Protein AF-A0A2V8BID8-F1 (afdb_monomer_lite)

pLDDT: mean 92.07, std 11.04, range [51.69, 98.75]

Radius of gyration: 19.24 Å; chains: 1; bounding box: 49×36×52 Å

Structure (mmCIF, N/CA/C/O backbone):
data_AF-A0A2V8BID8-F1
#
_entry.id   AF-A0A2V8BID8-F1
#
loop_
_atom_site.group_PDB
_atom_site.id
_atom_site.type_symbol
_atom_site.label_atom_id
_atom_site.label_alt_id
_atom_site.label_comp_id
_atom_site.label_asym_id
_atom_site.label_entity_id
_atom_site.label_seq_id
_atom_site.pdbx_PDB_ins_code
_atom_site.Cartn_x
_atom_site.Cartn_y
_atom_site.Cartn_z
_atom_site.occupancy
_atom_site.B_iso_or_equiv
_atom_site.auth_seq_id
_atom_site.auth_comp_id
_atom_site.auth_asym_id
_atom_site.auth_atom_id
_atom_site.pdbx_PDB_model_num
ATOM 1 N N . ASP A 1 1 ? -17.446 3.458 -16.394 1.00 59.31 1 ASP A N 1
ATOM 2 C CA . ASP A 1 1 ? -16.664 2.343 -15.824 1.00 59.31 1 ASP A CA 1
ATOM 3 C C . ASP A 1 1 ? -15.249 2.324 -16.366 1.00 59.31 1 ASP A C 1
ATOM 5 O O . ASP A 1 1 ? -15.054 2.404 -17.575 1.00 59.31 1 ASP A O 1
ATOM 9 N N . GLY A 1 2 ? -14.256 2.304 -15.475 1.00 79.81 2 GLY A N 1
ATOM 10 C CA . GLY A 1 2 ? -12.849 2.192 -15.862 1.00 79.81 2 GLY A CA 1
ATOM 11 C C . GLY A 1 2 ? -12.505 0.745 -16.214 1.00 79.81 2 GLY A C 1
ATOM 12 O O . GLY A 1 2 ? -12.856 -0.168 -15.472 1.00 79.81 2 GLY A O 1
ATOM 13 N N . ARG A 1 3 ? -11.805 0.515 -17.332 1.00 93.31 3 ARG A N 1
ATOM 14 C CA . ARG A 1 3 ? -11.343 -0.825 -17.754 1.00 93.31 3 ARG A CA 1
ATOM 15 C C . ARG A 1 3 ? -10.068 -1.231 -16.997 1.00 93.31 3 ARG A C 1
ATOM 17 O O . ARG A 1 3 ? -9.036 -1.485 -17.611 1.00 93.31 3 ARG A O 1
ATOM 24 N N . PHE A 1 4 ? -10.130 -1.230 -15.664 1.00 95.75 4 PHE A N 1
ATOM 25 C CA . PHE A 1 4 ? -8.957 -1.377 -14.792 1.00 95.75 4 PHE A CA 1
ATOM 26 C C . PHE A 1 4 ? -8.268 -2.736 -14.922 1.00 95.75 4 PHE A C 1
ATOM 28 O O . PHE A 1 4 ? -7.047 -2.772 -15.003 1.00 95.75 4 PHE A O 1
ATOM 35 N N . GLU A 1 5 ? -9.023 -3.828 -15.054 1.00 96.19 5 GLU A N 1
ATOM 36 C CA . GLU A 1 5 ? -8.442 -5.162 -15.277 1.00 96.19 5 GLU A CA 1
ATOM 37 C C . GLU A 1 5 ? -7.637 -5.225 -16.584 1.00 96.19 5 GLU A C 1
ATOM 39 O O . GLU A 1 5 ? -6.503 -5.694 -16.611 1.00 96.19 5 GLU A O 1
ATOM 44 N N . GLN A 1 6 ? -8.179 -4.673 -17.676 1.00 96.88 6 GLN A N 1
ATOM 45 C CA . GLN A 1 6 ? -7.482 -4.635 -18.970 1.00 96.88 6 GLN A CA 1
ATOM 46 C C . GLN A 1 6 ? -6.224 -3.759 -18.909 1.00 96.88 6 GLN A C 1
ATOM 48 O O . GLN A 1 6 ? -5.195 -4.100 -19.496 1.00 96.88 6 GLN A O 1
ATOM 53 N N . ALA A 1 7 ? -6.293 -2.638 -18.186 1.00 97.25 7 ALA A N 1
ATOM 54 C CA . ALA A 1 7 ? -5.136 -1.783 -17.957 1.00 97.25 7 ALA A CA 1
ATOM 55 C C . ALA A 1 7 ? -4.057 -2.511 -17.141 1.00 97.25 7 ALA A C 1
ATOM 57 O O . ALA A 1 7 ? -2.883 -2.436 -17.495 1.00 97.25 7 ALA A O 1
ATOM 58 N N . LEU A 1 8 ? -4.446 -3.262 -16.106 1.00 97.62 8 LEU A N 1
ATOM 59 C CA . LEU A 1 8 ? -3.515 -4.011 -15.263 1.00 97.62 8 LEU A CA 1
ATOM 60 C C . LEU A 1 8 ? -2.785 -5.087 -16.073 1.00 97.62 8 LEU A C 1
ATOM 62 O O . LEU A 1 8 ? -1.562 -5.168 -16.001 1.00 97.62 8 LEU A O 1
ATOM 66 N N . VAL A 1 9 ? -3.509 -5.831 -16.916 1.00 97.62 9 VAL A N 1
ATOM 67 C CA . VAL A 1 9 ? -2.909 -6.789 -17.862 1.00 97.62 9 VAL A CA 1
ATOM 68 C C . VAL A 1 9 ? -1.914 -6.089 -18.793 1.00 97.62 9 VAL A C 1
ATOM 70 O O . VAL A 1 9 ? -0.786 -6.550 -18.949 1.00 97.62 9 VAL A O 1
ATOM 73 N N . SER A 1 10 ? -2.289 -4.937 -19.354 1.00 97.50 10 SER A N 1
ATOM 74 C CA . SER A 1 10 ? -1.425 -4.184 -20.276 1.00 97.50 10 SER A CA 1
ATOM 75 C C . SER A 1 10 ? -0.124 -3.714 -19.609 1.00 97.50 10 SER A C 1
ATOM 77 O O . SER A 1 10 ? 0.950 -3.793 -20.209 1.00 97.50 10 SER A O 1
ATOM 79 N N . TYR A 1 11 ? -0.188 -3.248 -18.358 1.00 97.56 11 TYR A N 1
ATOM 80 C CA . TYR A 1 11 ? 1.007 -2.848 -17.614 1.00 97.56 11 TYR A CA 1
ATOM 81 C C . TYR A 1 11 ? 1.853 -4.042 -17.157 1.00 97.56 11 TYR A C 1
ATOM 83 O O . TYR A 1 11 ? 3.079 -3.946 -17.191 1.00 97.56 11 TYR A O 1
ATOM 91 N N . ALA A 1 12 ? 1.241 -5.177 -16.811 1.00 96.75 12 ALA A N 1
ATOM 92 C CA . ALA A 1 12 ? 1.972 -6.408 -16.508 1.00 96.75 12 ALA A CA 1
ATOM 93 C C . ALA A 1 12 ? 2.748 -6.926 -17.736 1.00 96.75 12 ALA A C 1
ATOM 95 O O . ALA A 1 12 ? 3.902 -7.345 -17.627 1.00 96.75 12 ALA A O 1
ATOM 96 N N . GLU A 1 13 ? 2.167 -6.830 -18.936 1.00 96.94 13 GLU A N 1
ATOM 97 C CA . GLU A 1 13 ? 2.882 -7.131 -20.181 1.00 96.94 13 GLU A CA 1
ATOM 98 C C . GLU A 1 13 ? 4.056 -6.175 -20.430 1.00 96.94 13 GLU A C 1
ATOM 100 O O . GLU A 1 13 ? 5.102 -6.599 -20.932 1.00 96.94 13 GLU A O 1
ATOM 105 N N . ALA A 1 14 ? 3.906 -4.890 -20.098 1.00 95.44 14 ALA A N 1
ATOM 106 C CA . ALA A 1 14 ? 4.985 -3.913 -20.208 1.00 95.44 14 ALA A CA 1
ATOM 107 C C . ALA A 1 14 ? 6.125 -4.218 -19.221 1.00 95.44 14 ALA A C 1
ATOM 109 O O . ALA A 1 14 ? 7.288 -4.256 -19.626 1.00 95.44 14 ALA A O 1
ATOM 110 N N . GLU A 1 15 ? 5.805 -4.524 -17.960 1.00 95.69 15 GLU A N 1
ATOM 111 C CA . GLU A 1 15 ? 6.769 -4.985 -16.951 1.00 95.69 15 GLU A CA 1
ATOM 112 C C . GLU A 1 15 ? 7.541 -6.217 -17.445 1.00 95.69 15 GLU A C 1
ATOM 114 O O . GLU A 1 15 ? 8.772 -6.248 -17.392 1.00 95.69 15 GLU A O 1
ATOM 119 N N . ALA A 1 16 ? 6.843 -7.203 -18.018 1.00 94.62 16 ALA A N 1
ATOM 120 C CA . ALA A 1 16 ? 7.476 -8.398 -18.566 1.00 94.62 16 ALA A CA 1
ATOM 121 C C . ALA A 1 16 ? 8.491 -8.074 -19.679 1.00 94.62 16 ALA A C 1
ATOM 123 O O . ALA A 1 16 ? 9.513 -8.750 -19.785 1.00 94.62 16 ALA A O 1
ATOM 124 N N . ARG A 1 17 ? 8.260 -7.036 -20.497 1.00 93.44 17 ARG A N 1
ATOM 125 C CA . ARG A 1 17 ? 9.226 -6.597 -21.525 1.00 93.44 17 ARG A CA 1
ATOM 126 C C . ARG A 1 17 ? 10.484 -5.998 -20.902 1.00 93.44 17 ARG A C 1
ATOM 128 O O . ARG A 1 17 ? 11.575 -6.328 -21.362 1.00 93.44 17 ARG A O 1
ATOM 135 N N . PHE A 1 18 ? 10.347 -5.187 -19.852 1.00 92.81 18 PHE A N 1
ATOM 136 C CA . PHE A 1 18 ? 11.497 -4.667 -19.102 1.00 92.81 18 PHE A CA 1
ATOM 137 C C . PHE A 1 18 ? 12.299 -5.792 -18.435 1.00 92.81 18 PHE A C 1
ATOM 139 O O . PHE A 1 18 ? 13.528 -5.778 -18.472 1.00 92.81 18 PHE A O 1
ATOM 146 N N . ASN A 1 19 ? 11.619 -6.807 -17.894 1.00 89.50 19 ASN A N 1
ATOM 147 C CA . ASN A 1 19 ? 12.257 -7.922 -17.188 1.00 89.50 19 ASN A CA 1
ATOM 148 C C . ASN A 1 19 ? 12.955 -8.940 -18.108 1.00 89.50 19 ASN A C 1
ATOM 150 O O . ASN A 1 19 ? 13.791 -9.706 -17.634 1.00 89.50 19 ASN A O 1
ATOM 154 N N . ARG A 1 20 ? 12.677 -8.944 -19.422 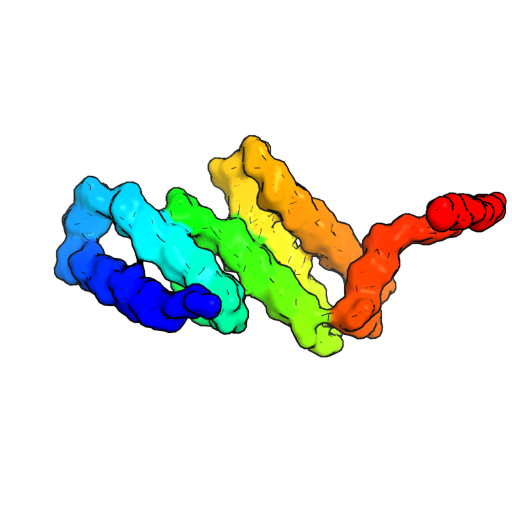1.00 90.31 20 ARG A N 1
ATOM 155 C CA . ARG A 1 20 ? 13.383 -9.817 -20.385 1.00 90.31 20 ARG A CA 1
ATOM 156 C C . ARG A 1 20 ? 14.868 -9.482 -20.522 1.00 90.31 20 ARG A C 1
ATOM 158 O O . ARG A 1 20 ? 15.654 -10.370 -20.836 1.00 90.31 20 ARG A O 1
ATOM 165 N N . TYR A 1 21 ? 15.250 -8.225 -20.300 1.00 85.06 21 TYR A N 1
ATOM 166 C CA . TYR A 1 21 ? 16.623 -7.760 -20.473 1.00 85.06 21 TYR A CA 1
ATOM 167 C C . TYR A 1 21 ? 16.994 -6.781 -19.358 1.00 85.06 21 TYR A C 1
ATOM 169 O O . TYR A 1 21 ? 16.633 -5.608 -19.408 1.00 85.06 21 TYR A O 1
ATOM 177 N N . ALA A 1 22 ? 17.769 -7.244 -18.373 1.00 77.75 22 ALA A N 1
ATOM 178 C CA . ALA A 1 22 ? 18.155 -6.444 -17.204 1.00 77.75 22 ALA A CA 1
ATOM 179 C C . ALA A 1 22 ? 18.736 -5.044 -17.531 1.00 77.75 22 ALA A C 1
ATOM 181 O O . ALA A 1 22 ? 18.366 -4.091 -16.842 1.00 77.75 22 ALA A O 1
ATOM 182 N N . PRO A 1 23 ? 19.555 -4.854 -18.591 1.00 88.44 23 PRO A N 1
ATOM 183 C CA . PRO A 1 23 ? 20.037 -3.520 -18.958 1.00 88.44 23 PRO A CA 1
ATOM 184 C C . PRO A 1 23 ? 18.922 -2.551 -19.381 1.00 88.44 23 PRO A C 1
ATOM 186 O O . PRO A 1 23 ? 19.023 -1.354 -19.131 1.00 88.44 23 PRO A O 1
ATOM 189 N N . VAL A 1 24 ? 17.833 -3.046 -19.981 1.00 86.88 24 VAL A N 1
ATOM 190 C CA . VAL A 1 24 ? 16.709 -2.210 -20.442 1.00 86.88 24 VAL A CA 1
ATOM 191 C C . VAL A 1 24 ? 16.010 -1.555 -19.254 1.00 86.88 24 VAL A C 1
ATOM 193 O O . VAL A 1 24 ? 15.713 -0.365 -19.305 1.00 86.88 24 VAL A O 1
ATOM 196 N N . ARG A 1 25 ? 15.819 -2.289 -18.150 1.00 87.00 25 ARG A N 1
ATOM 197 C CA . ARG A 1 25 ? 15.242 -1.738 -16.914 1.00 87.00 25 ARG A CA 1
ATOM 198 C C . ARG A 1 25 ? 16.072 -0.579 -16.349 1.00 87.00 25 ARG A C 1
ATOM 200 O O . ARG A 1 25 ? 15.499 0.354 -15.802 1.00 87.00 25 ARG A O 1
ATOM 207 N N . GLN A 1 26 ? 17.398 -0.626 -16.481 1.00 87.50 26 GLN A N 1
ATOM 208 C CA . GLN A 1 26 ? 18.284 0.441 -16.003 1.00 87.50 26 GLN A CA 1
ATOM 209 C C . GLN A 1 26 ? 18.285 1.653 -16.942 1.00 87.50 26 GLN A C 1
ATOM 211 O O . GLN A 1 26 ? 18.188 2.783 -16.473 1.00 87.50 26 GLN A O 1
ATOM 216 N N . ILE A 1 27 ? 18.347 1.424 -18.259 1.00 92.75 27 ILE A N 1
ATOM 217 C CA . ILE A 1 27 ? 18.333 2.496 -19.270 1.00 92.75 27 ILE A CA 1
ATOM 218 C C . ILE A 1 27 ? 17.008 3.272 -19.226 1.00 92.75 27 ILE A C 1
ATOM 220 O O . ILE A 1 27 ? 17.004 4.495 -19.326 1.00 92.75 27 ILE A O 1
ATOM 224 N N . PHE A 1 28 ? 15.892 2.568 -19.025 1.00 94.06 28 PHE A N 1
ATOM 225 C CA . PHE A 1 28 ? 14.539 3.129 -19.000 1.00 94.06 28 PHE A CA 1
ATOM 226 C C . PHE A 1 28 ? 13.928 3.089 -17.591 1.00 94.06 28 PHE A C 1
ATOM 228 O O . PHE A 1 28 ? 12.756 2.756 -17.408 1.00 94.06 28 PHE A O 1
ATOM 235 N N . ALA A 1 29 ? 14.724 3.416 -16.569 1.00 93.19 29 ALA A N 1
ATOM 236 C CA . ALA A 1 29 ? 14.305 3.315 -15.169 1.00 93.19 29 ALA A CA 1
ATOM 237 C C . ALA A 1 29 ? 13.067 4.169 -14.832 1.00 93.19 29 ALA A C 1
ATOM 239 O O . ALA A 1 29 ? 12.236 3.750 -14.024 1.00 93.19 29 ALA A O 1
ATOM 240 N N . SER A 1 30 ? 12.912 5.341 -15.462 1.00 95.38 30 SER A N 1
ATOM 241 C CA . SER A 1 30 ? 11.735 6.202 -15.272 1.00 95.38 30 SER A CA 1
ATOM 242 C C . SER A 1 30 ? 10.465 5.563 -15.842 1.00 95.38 30 SER A C 1
ATOM 244 O O . SER A 1 30 ? 9.471 5.464 -15.126 1.00 95.38 30 SER A O 1
ATOM 246 N N . ASP A 1 31 ? 10.513 5.040 -17.071 1.00 96.50 31 ASP A N 1
ATOM 247 C CA . ASP A 1 31 ? 9.367 4.363 -17.694 1.00 96.50 31 ASP A CA 1
ATOM 248 C C . ASP A 1 31 ? 8.982 3.095 -16.934 1.00 96.50 31 ASP A C 1
ATOM 250 O O . ASP A 1 31 ? 7.803 2.841 -16.685 1.00 96.50 31 ASP A O 1
ATOM 254 N N . TYR A 1 32 ? 9.981 2.323 -16.499 1.00 96.06 32 TYR A N 1
ATOM 255 C CA . TYR A 1 32 ? 9.754 1.165 -15.644 1.00 96.06 32 TYR A CA 1
ATOM 256 C C . TYR A 1 32 ? 9.066 1.567 -14.331 1.00 96.06 32 TYR A C 1
ATOM 258 O O . TYR A 1 32 ? 8.090 0.936 -13.926 1.00 96.06 32 TYR A O 1
ATOM 266 N N . SER A 1 33 ? 9.517 2.652 -13.694 1.00 96.44 33 SER A N 1
ATOM 267 C CA . SER A 1 33 ? 8.896 3.157 -12.465 1.00 96.44 33 SER A CA 1
ATOM 268 C C . SER A 1 33 ? 7.452 3.606 -12.696 1.00 96.44 33 SER A C 1
ATOM 270 O O . SER A 1 33 ? 6.589 3.279 -11.888 1.00 96.44 33 SER A O 1
ATOM 272 N N . HIS A 1 34 ? 7.147 4.259 -13.823 1.00 97.31 34 HIS A N 1
ATOM 273 C CA . HIS A 1 34 ? 5.771 4.613 -14.185 1.00 97.31 34 HIS A CA 1
ATOM 274 C C . HIS A 1 34 ? 4.884 3.383 -14.413 1.00 97.31 34 HIS A C 1
ATOM 276 O O . HIS A 1 34 ? 3.730 3.371 -13.986 1.00 97.31 34 HIS A O 1
ATOM 282 N N . VAL A 1 35 ? 5.396 2.332 -15.061 1.00 97.50 35 VAL A N 1
ATOM 283 C CA . VAL A 1 35 ? 4.655 1.069 -15.219 1.00 97.50 35 VAL A CA 1
ATOM 284 C C . VAL A 1 35 ? 4.339 0.458 -13.856 1.00 97.50 35 VAL A C 1
ATOM 286 O O . VAL A 1 35 ? 3.194 0.080 -13.612 1.00 97.50 35 VAL A O 1
ATOM 289 N N . MET A 1 36 ? 5.318 0.403 -12.950 1.00 98.12 36 MET A N 1
ATOM 290 C CA . MET A 1 36 ? 5.116 -0.133 -11.601 1.00 98.12 36 MET A CA 1
ATOM 291 C C . MET A 1 36 ? 4.125 0.711 -10.791 1.00 98.12 36 MET A C 1
ATOM 293 O O . MET A 1 36 ? 3.202 0.152 -10.204 1.00 98.12 36 MET A O 1
ATOM 297 N N . ALA A 1 37 ? 4.247 2.042 -10.828 1.00 98.12 37 ALA A N 1
ATOM 298 C CA . ALA A 1 37 ? 3.337 2.959 -10.140 1.00 98.12 37 ALA A CA 1
ATOM 299 C C . ALA A 1 37 ? 1.880 2.747 -10.579 1.00 98.12 37 ALA A C 1
ATOM 301 O O . ALA A 1 37 ? 0.974 2.653 -9.751 1.00 98.12 37 ALA A O 1
ATOM 302 N N . ASN A 1 38 ? 1.656 2.602 -11.889 1.00 98.31 38 ASN A N 1
ATOM 303 C CA . ASN A 1 38 ? 0.326 2.350 -12.434 1.00 98.31 38 ASN A CA 1
ATOM 304 C C . ASN A 1 38 ? -0.232 0.988 -12.009 1.00 98.31 38 ASN A C 1
ATOM 306 O O . ASN A 1 38 ? -1.426 0.891 -11.731 1.00 98.31 38 ASN A O 1
ATOM 310 N N . GLN A 1 39 ? 0.596 -0.058 -11.929 1.00 98.56 39 GLN A N 1
ATOM 311 C CA . GLN A 1 39 ? 0.140 -1.356 -11.425 1.00 98.56 39 GLN A CA 1
ATOM 312 C C . GLN A 1 39 ? -0.275 -1.282 -9.953 1.00 98.56 39 GLN A C 1
ATOM 314 O O . GLN A 1 39 ? -1.344 -1.784 -9.619 1.00 98.56 39 GLN A O 1
ATOM 319 N N . LEU A 1 40 ? 0.513 -0.629 -9.091 1.00 98.62 40 LEU A N 1
ATOM 320 C CA . LEU A 1 40 ? 0.169 -0.457 -7.673 1.00 98.62 40 LEU A CA 1
ATOM 321 C C . LEU A 1 40 ? -1.143 0.323 -7.508 1.00 98.62 40 LEU A C 1
ATOM 323 O O . LEU A 1 40 ? -2.048 -0.130 -6.807 1.00 98.62 40 LEU A O 1
ATOM 327 N N . TRP A 1 41 ? -1.296 1.430 -8.240 1.00 98.06 41 TRP A N 1
ATOM 328 C CA . TRP A 1 41 ? -2.539 2.203 -8.259 1.00 98.06 41 TRP A CA 1
ATOM 329 C C . TRP A 1 41 ? -3.738 1.360 -8.722 1.00 98.06 41 TRP A C 1
ATOM 331 O O . TRP A 1 41 ? -4.787 1.362 -8.079 1.00 98.06 41 TRP A O 1
ATOM 341 N N . LEU A 1 42 ? -3.603 0.601 -9.815 1.00 98.31 42 LEU A N 1
ATOM 342 C CA . LEU A 1 42 ? -4.680 -0.246 -10.341 1.00 98.31 42 LEU A CA 1
ATOM 343 C C . LEU A 1 42 ? -5.072 -1.359 -9.368 1.00 98.31 42 LEU A C 1
ATOM 345 O O . LEU A 1 42 ? -6.264 -1.581 -9.155 1.00 98.31 42 LEU A O 1
ATOM 349 N N . LEU A 1 43 ? -4.093 -2.031 -8.760 1.00 98.56 43 LEU A N 1
ATOM 350 C CA . LEU A 1 43 ? -4.338 -3.066 -7.755 1.00 98.56 43 LEU A CA 1
ATOM 351 C C . LEU A 1 43 ? -5.089 -2.492 -6.550 1.00 98.56 43 LEU A C 1
ATOM 353 O O . LEU A 1 43 ? -6.051 -3.105 -6.085 1.00 98.56 43 LEU A O 1
ATOM 357 N N . TYR A 1 44 ? -4.734 -1.279 -6.114 1.00 98.12 44 TYR A N 1
ATOM 358 C CA . TYR A 1 44 ? -5.456 -0.577 -5.055 1.00 98.12 44 TYR A CA 1
ATOM 359 C C . TYR A 1 44 ? -6.910 -0.295 -5.457 1.00 98.12 44 TYR A C 1
ATOM 361 O O . TYR A 1 44 ? -7.841 -0.602 -4.714 1.00 98.12 44 TYR A O 1
ATOM 369 N N . ARG A 1 45 ? -7.136 0.231 -6.670 1.00 97.31 45 ARG A N 1
ATOM 370 C CA . ARG A 1 45 ? -8.485 0.519 -7.198 1.00 97.31 45 ARG A CA 1
ATOM 371 C C . ARG A 1 45 ? -9.358 -0.726 -7.352 1.00 97.31 45 ARG A C 1
ATOM 373 O O . ARG A 1 45 ? -10.579 -0.605 -7.274 1.00 97.31 45 ARG A O 1
ATOM 380 N N . LEU A 1 46 ? -8.749 -1.886 -7.578 1.00 97.44 46 LEU A N 1
ATOM 381 C CA . LEU A 1 46 ? -9.417 -3.186 -7.669 1.00 97.44 46 LEU A CA 1
ATOM 382 C C . LEU A 1 46 ? -9.576 -3.878 -6.304 1.00 97.44 46 LEU A C 1
ATOM 384 O O . LEU A 1 46 ? -10.091 -4.990 -6.256 1.00 97.44 46 LEU A O 1
ATOM 388 N N . ALA A 1 47 ? -9.138 -3.246 -5.208 1.00 97.75 47 ALA A N 1
ATOM 389 C CA . ALA A 1 47 ? -9.093 -3.829 -3.866 1.00 97.75 47 ALA A CA 1
ATOM 390 C C . ALA A 1 47 ? -8.293 -5.149 -3.779 1.00 97.75 47 ALA A C 1
ATOM 392 O O . ALA A 1 47 ? -8.526 -5.978 -2.899 1.00 97.75 47 ALA A O 1
ATOM 393 N N . ARG A 1 48 ? -7.316 -5.346 -4.676 1.00 98.44 48 ARG A N 1
ATOM 394 C CA . ARG A 1 48 ? -6.412 -6.510 -4.710 1.00 98.44 48 ARG A CA 1
ATOM 395 C C . ARG A 1 48 ? -5.189 -6.239 -3.833 1.00 98.44 48 ARG A C 1
ATOM 397 O O . ARG A 1 48 ? -4.059 -6.177 -4.309 1.00 98.44 48 ARG A O 1
ATOM 404 N N . TYR A 1 49 ? -5.441 -6.006 -2.546 1.00 98.62 49 TYR A N 1
ATOM 405 C CA . TYR A 1 49 ? -4.440 -5.487 -1.610 1.00 98.62 49 TYR A CA 1
ATOM 406 C C . TYR A 1 49 ? -3.272 -6.444 -1.364 1.00 98.62 49 TYR A C 1
ATOM 408 O O . TYR A 1 49 ? -2.142 -5.981 -1.260 1.00 98.62 49 TYR A O 1
ATOM 416 N N . ASP A 1 50 ? -3.515 -7.755 -1.318 1.00 98.50 50 ASP A N 1
ATOM 417 C CA . ASP A 1 50 ? -2.439 -8.742 -1.141 1.00 98.50 50 ASP A CA 1
ATOM 418 C C . ASP A 1 50 ? -1.451 -8.711 -2.312 1.00 98.50 50 ASP A C 1
ATOM 420 O O . ASP A 1 50 ? -0.247 -8.586 -2.113 1.00 98.50 50 ASP A O 1
ATOM 424 N N . GLU A 1 51 ? -1.965 -8.696 -3.542 1.00 98.44 51 GLU A N 1
ATOM 425 C CA . GLU A 1 51 ? -1.130 -8.593 -4.741 1.00 98.44 51 GLU A CA 1
ATOM 426 C C . GLU A 1 51 ? -0.400 -7.253 -4.846 1.00 98.44 51 GLU A C 1
ATOM 428 O O . GLU A 1 51 ? 0.721 -7.198 -5.353 1.00 98.44 51 GLU A O 1
ATOM 433 N N . LEU A 1 52 ? -1.023 -6.167 -4.377 1.00 98.75 52 LEU A N 1
ATOM 434 C CA . LEU A 1 52 ? -0.367 -4.867 -4.278 1.00 98.75 52 LEU A CA 1
ATOM 435 C C . LEU A 1 52 ? 0.841 -4.950 -3.348 1.00 98.75 52 LEU A C 1
ATOM 437 O O . LEU A 1 52 ? 1.928 -4.546 -3.754 1.00 98.75 52 LEU A O 1
ATOM 441 N N . ILE A 1 53 ? 0.654 -5.480 -2.136 1.00 98.56 53 ILE A N 1
ATOM 442 C CA . ILE A 1 53 ? 1.707 -5.593 -1.121 1.00 98.56 53 ILE A CA 1
ATOM 443 C C . ILE A 1 53 ? 2.864 -6.445 -1.653 1.00 98.56 53 ILE A C 1
ATOM 445 O O . ILE A 1 53 ? 4.019 -6.034 -1.553 1.00 98.56 53 ILE A O 1
ATOM 449 N N . ASP A 1 54 ? 2.569 -7.584 -2.281 1.00 98.31 54 ASP A N 1
ATOM 450 C CA . ASP A 1 54 ? 3.595 -8.442 -2.882 1.00 98.31 54 ASP A CA 1
ATOM 451 C C . ASP A 1 54 ? 4.345 -7.722 -4.013 1.00 98.31 54 ASP A C 1
ATOM 453 O O . ASP A 1 54 ? 5.575 -7.760 -4.084 1.00 98.31 54 ASP A O 1
ATOM 457 N N . LYS A 1 55 ? 3.627 -7.008 -4.889 1.00 98.00 55 LYS A N 1
ATOM 458 C CA . LYS A 1 55 ? 4.244 -6.265 -5.997 1.00 98.00 55 LYS A CA 1
ATOM 459 C C . LYS A 1 55 ? 5.079 -5.077 -5.511 1.00 98.00 55 LYS A C 1
ATOM 461 O O . LYS A 1 55 ? 6.114 -4.781 -6.114 1.00 98.00 55 LYS A O 1
ATOM 466 N N . ALA A 1 56 ? 4.667 -4.412 -4.435 1.00 98.31 56 ALA A N 1
ATOM 467 C CA . ALA A 1 56 ? 5.372 -3.269 -3.867 1.00 98.31 56 ALA A CA 1
ATOM 468 C C . ALA A 1 56 ? 6.777 -3.640 -3.363 1.00 98.31 56 ALA A C 1
ATOM 470 O O . ALA A 1 56 ? 7.693 -2.837 -3.516 1.00 98.31 56 ALA A O 1
ATOM 471 N N . GLN A 1 57 ? 6.989 -4.872 -2.881 1.00 97.19 57 GLN A N 1
ATOM 472 C CA . GLN A 1 57 ? 8.305 -5.349 -2.416 1.00 97.19 57 GLN A CA 1
ATOM 473 C C . GLN A 1 57 ? 9.396 -5.305 -3.500 1.00 97.19 57 GLN A C 1
ATOM 475 O O . GLN A 1 57 ? 10.579 -5.192 -3.187 1.00 97.19 57 GLN A O 1
ATOM 480 N N . ALA A 1 58 ? 9.017 -5.410 -4.779 1.00 92.88 58 ALA A N 1
ATOM 481 C CA . ALA A 1 58 ? 9.943 -5.405 -5.915 1.00 92.88 58 ALA A CA 1
ATOM 482 C C . ALA A 1 58 ? 9.941 -4.083 -6.708 1.00 92.88 58 ALA A C 1
ATOM 484 O O . ALA A 1 58 ? 10.705 -3.928 -7.677 1.00 92.88 58 ALA A O 1
ATOM 485 N N . ALA A 1 59 ? 9.062 -3.147 -6.343 1.00 96.25 59 ALA A N 1
ATOM 486 C CA . ALA A 1 59 ? 8.889 -1.890 -7.049 1.00 96.25 59 ALA A CA 1
ATOM 487 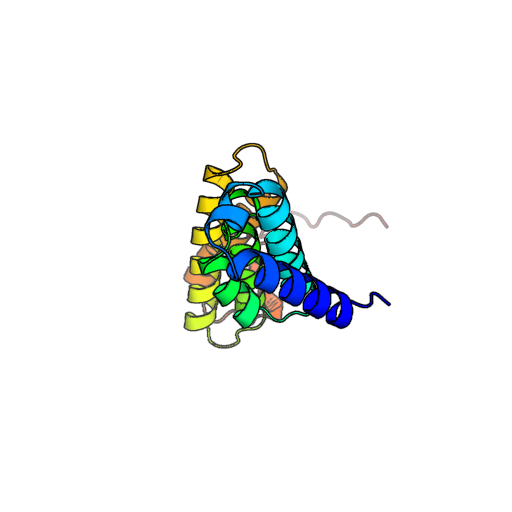C C . ALA A 1 59 ? 9.997 -0.885 -6.675 1.00 96.25 59 ALA A C 1
ATOM 489 O O . ALA A 1 59 ? 10.472 -0.863 -5.543 1.00 96.25 59 ALA A O 1
ATOM 490 N N . PRO A 1 60 ? 10.458 -0.068 -7.636 1.00 95.75 60 PRO A N 1
ATOM 491 C CA . PRO A 1 60 ? 11.476 0.942 -7.377 1.00 95.75 60 PRO A CA 1
ATOM 492 C C . PRO A 1 60 ? 10.872 2.130 -6.616 1.00 95.75 60 PRO A C 1
ATOM 494 O O . PRO A 1 60 ? 9.693 2.431 -6.787 1.00 95.75 60 PRO A O 1
ATOM 497 N N . GLU A 1 61 ? 11.693 2.859 -5.857 1.00 95.69 61 GLU A N 1
ATOM 498 C CA . GLU A 1 61 ? 11.233 3.978 -5.016 1.00 95.69 61 GLU A CA 1
ATOM 499 C C . GLU A 1 61 ? 10.372 5.027 -5.747 1.00 95.69 61 GLU A C 1
ATOM 501 O O . GLU A 1 61 ? 9.329 5.407 -5.217 1.00 95.69 61 GLU A O 1
ATOM 506 N N . PRO A 1 62 ? 10.680 5.442 -6.998 1.00 95.94 62 PRO A N 1
ATOM 507 C CA . PRO A 1 62 ? 9.836 6.403 -7.714 1.00 95.94 62 PRO A CA 1
ATOM 508 C C . PRO A 1 62 ? 8.421 5.895 -8.042 1.00 95.94 62 PRO A C 1
ATOM 510 O O . PRO A 1 62 ? 7.583 6.682 -8.474 1.00 95.94 62 PRO A O 1
ATOM 513 N N . ALA A 1 63 ? 8.137 4.600 -7.862 1.00 97.38 63 ALA A N 1
ATOM 514 C CA . ALA A 1 63 ? 6.787 4.046 -7.959 1.00 97.38 63 ALA A CA 1
ATOM 515 C C . ALA A 1 63 ? 5.955 4.221 -6.672 1.00 97.38 63 ALA A C 1
ATOM 517 O O . ALA A 1 63 ? 4.796 3.803 -6.645 1.00 97.38 63 ALA A O 1
ATOM 518 N N . ALA A 1 64 ? 6.536 4.824 -5.629 1.00 97.44 64 ALA A N 1
ATOM 519 C CA . ALA A 1 64 ? 5.954 5.023 -4.304 1.00 97.44 64 ALA A CA 1
ATOM 520 C C . ALA A 1 64 ? 5.438 3.722 -3.642 1.00 97.44 64 ALA A C 1
ATOM 522 O O . ALA A 1 64 ? 4.289 3.675 -3.191 1.00 97.44 64 ALA A O 1
ATOM 523 N N . PRO A 1 65 ? 6.251 2.647 -3.578 1.00 98.19 65 PRO A N 1
ATOM 524 C CA . PRO A 1 65 ? 5.817 1.357 -3.037 1.00 98.19 65 PRO A CA 1
ATOM 525 C C . PRO A 1 65 ? 5.342 1.451 -1.587 1.00 98.19 65 PRO A C 1
ATOM 527 O O . PRO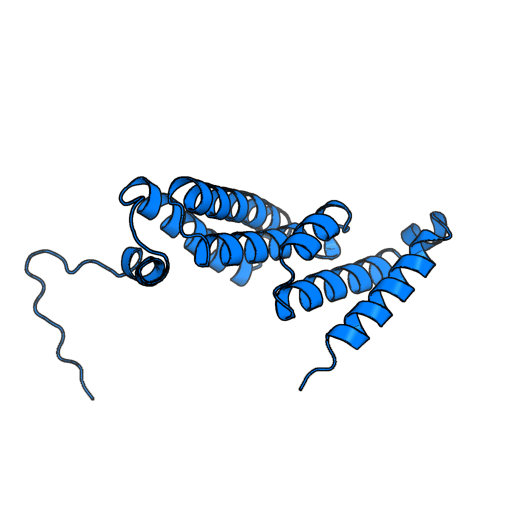 A 1 65 ? 4.303 0.891 -1.248 1.00 98.19 65 PRO A O 1
ATOM 530 N N . HIS A 1 66 ? 6.066 2.206 -0.762 1.00 98.44 66 HIS A N 1
ATOM 531 C CA . HIS A 1 66 ? 5.754 2.406 0.648 1.00 98.44 66 HIS A CA 1
ATOM 532 C C . HIS A 1 66 ? 4.397 3.094 0.851 1.00 98.44 66 HIS A C 1
ATOM 534 O O . HIS A 1 66 ? 3.577 2.640 1.645 1.00 98.44 66 HIS A O 1
ATOM 540 N N . PHE A 1 67 ? 4.096 4.128 0.060 1.00 98.44 67 PHE A N 1
ATOM 541 C CA . PHE A 1 67 ? 2.790 4.788 0.110 1.00 98.44 67 PHE A CA 1
ATOM 542 C C . PHE A 1 67 ? 1.658 3.800 -0.202 1.00 98.44 67 PHE A C 1
ATOM 544 O O . PHE A 1 67 ? 0.733 3.630 0.594 1.00 98.44 67 PHE A O 1
ATOM 551 N N . TRP A 1 68 ? 1.763 3.084 -1.325 1.00 98.50 68 TRP A N 1
ATOM 552 C CA . TRP A 1 68 ? 0.722 2.148 -1.749 1.00 98.50 68 TRP A CA 1
ATOM 553 C C . TRP A 1 68 ? 0.541 0.980 -0.771 1.00 98.50 68 TRP A C 1
ATOM 555 O O . TRP A 1 68 ? -0.601 0.617 -0.473 1.00 98.50 68 TRP A O 1
ATOM 565 N N . SER A 1 69 ? 1.630 0.415 -0.240 1.00 98.69 69 SER A N 1
ATOM 566 C CA . SER A 1 69 ? 1.577 -0.618 0.805 1.00 98.69 69 SER A CA 1
ATOM 567 C C . SER A 1 69 ? 0.902 -0.102 2.072 1.00 98.69 69 SER A C 1
ATOM 569 O O . SER A 1 69 ? 0.044 -0.788 2.629 1.00 98.69 69 SER A O 1
ATOM 571 N N . GLY A 1 70 ? 1.220 1.125 2.493 1.00 98.56 70 GLY A N 1
ATOM 572 C CA . GLY A 1 70 ? 0.575 1.798 3.617 1.00 98.56 70 GLY A CA 1
ATOM 573 C C . GLY A 1 70 ? -0.943 1.889 3.453 1.00 98.56 70 GLY A C 1
ATOM 574 O O . GLY A 1 70 ? -1.693 1.449 4.332 1.00 98.56 70 GLY A O 1
ATOM 575 N N . CYS A 1 71 ? -1.410 2.364 2.294 1.00 98.56 71 CYS A N 1
ATOM 576 C CA . CYS A 1 71 ? -2.839 2.413 1.973 1.00 98.56 71 CYS A CA 1
ATOM 577 C C . CYS A 1 71 ? -3.481 1.013 1.962 1.00 98.56 71 CYS A C 1
ATOM 579 O O . CYS A 1 71 ? -4.577 0.823 2.490 1.00 98.56 71 CYS A O 1
ATOM 581 N N . ALA A 1 72 ? -2.808 0.011 1.390 1.00 98.75 72 ALA A N 1
ATOM 582 C CA . ALA A 1 72 ? -3.313 -1.360 1.339 1.00 98.75 72 ALA A CA 1
ATOM 583 C C . ALA A 1 72 ? -3.446 -1.981 2.740 1.00 98.75 72 ALA A C 1
ATOM 585 O O . ALA A 1 72 ? -4.485 -2.557 3.071 1.00 98.75 72 ALA A O 1
ATOM 586 N N . PHE A 1 73 ? -2.434 -1.824 3.598 1.00 98.75 73 PHE A N 1
ATOM 587 C CA . PHE A 1 73 ? -2.489 -2.286 4.985 1.00 98.75 73 PHE A CA 1
ATOM 588 C C . PHE A 1 73 ? -3.584 -1.579 5.785 1.00 98.75 73 PHE A C 1
ATOM 590 O O . PHE A 1 73 ? -4.280 -2.231 6.567 1.00 98.75 73 PHE A O 1
ATOM 597 N N . PHE A 1 74 ? -3.795 -0.280 5.559 1.00 98.31 74 PHE A N 1
ATOM 598 C CA . PHE A 1 74 ? -4.900 0.458 6.166 1.00 98.31 74 PHE A CA 1
ATOM 599 C C . PHE A 1 74 ? -6.263 -0.139 5.792 1.00 98.31 74 PHE A C 1
ATOM 601 O O . PHE A 1 74 ? -7.082 -0.398 6.678 1.00 98.31 74 PHE A O 1
ATOM 608 N N . GLU A 1 75 ? -6.503 -0.421 4.510 1.00 98.06 75 GLU A N 1
ATOM 609 C CA . GLU A 1 75 ? -7.760 -1.026 4.056 1.00 98.06 75 GLU A CA 1
ATOM 610 C C . GLU A 1 75 ? -7.960 -2.443 4.617 1.00 98.06 75 GLU A C 1
ATOM 612 O O . GLU A 1 75 ? -9.061 -2.778 5.063 1.00 98.06 75 GLU A O 1
ATOM 617 N N . LYS A 1 76 ? -6.893 -3.250 4.715 1.00 98.12 76 LYS A N 1
ATOM 618 C CA . LYS A 1 76 ? -6.953 -4.553 5.403 1.00 98.12 76 LYS A CA 1
ATOM 619 C C . LYS A 1 76 ? -7.316 -4.399 6.882 1.00 98.12 76 LYS A C 1
ATOM 621 O O . LYS A 1 76 ? -8.210 -5.091 7.365 1.00 98.12 76 LYS A O 1
ATOM 626 N N . GLY A 1 77 ? -6.703 -3.451 7.592 1.00 96.81 77 GLY A N 1
ATOM 627 C CA . GLY A 1 77 ? -7.044 -3.145 8.986 1.00 96.81 77 GLY A CA 1
ATOM 628 C C . GLY A 1 77 ? -8.493 -2.676 9.156 1.00 96.81 77 GLY A C 1
ATOM 629 O O . GLY A 1 77 ? -9.178 -3.066 10.101 1.00 96.81 77 GLY A O 1
ATOM 630 N N . ARG A 1 78 ? -9.015 -1.890 8.212 1.00 95.62 78 ARG A N 1
ATOM 631 C CA . ARG A 1 78 ? -10.416 -1.444 8.224 1.00 95.62 78 ARG A CA 1
ATOM 632 C C . ARG A 1 78 ? -11.430 -2.565 8.026 1.00 95.62 78 ARG A C 1
ATOM 634 O O . ARG A 1 78 ? -12.570 -2.391 8.451 1.00 95.62 78 ARG A O 1
ATOM 641 N N . ALA A 1 79 ? -11.059 -3.657 7.369 1.00 95.50 79 ALA A N 1
ATOM 642 C CA . ALA A 1 79 ? -11.938 -4.802 7.141 1.00 95.50 79 ALA A CA 1
ATOM 643 C C . ALA A 1 79 ? -11.778 -5.909 8.199 1.00 95.50 79 ALA A C 1
ATOM 645 O O . ALA A 1 79 ? -12.699 -6.697 8.393 1.00 95.50 79 ALA A O 1
ATOM 646 N N . GLU A 1 80 ? -10.637 -5.962 8.890 1.00 96.94 80 GLU A N 1
ATOM 647 C CA . GLU A 1 80 ? -10.288 -7.029 9.830 1.00 96.94 80 GLU A CA 1
ATOM 648 C C . GLU A 1 80 ? -11.177 -7.034 11.083 1.00 96.94 80 GLU A C 1
ATOM 650 O O . GLU A 1 80 ? -11.309 -6.021 11.774 1.00 96.94 80 GLU A O 1
ATOM 655 N N . GLU A 1 81 ? -11.755 -8.183 11.431 1.00 94.31 81 GLU A N 1
ATOM 656 C CA . GLU A 1 81 ? -12.614 -8.335 12.610 1.00 94.31 81 GLU A CA 1
ATOM 657 C C . GLU A 1 81 ? -11.820 -8.682 13.873 1.00 94.31 81 GLU A C 1
ATOM 659 O O . GLU A 1 81 ? -12.164 -8.201 14.959 1.00 94.31 81 GLU A O 1
ATOM 664 N N . GLN A 1 82 ? -10.728 -9.440 13.745 1.00 96.06 82 GLN A N 1
ATOM 665 C CA . GLN A 1 82 ? -9.905 -9.828 14.883 1.00 96.06 82 GLN A CA 1
ATOM 666 C C . GLN A 1 82 ? -9.079 -8.635 15.387 1.00 96.06 82 GLN A C 1
ATOM 668 O O . GLN A 1 82 ? -8.270 -8.063 14.661 1.00 96.06 82 GLN A O 1
ATOM 673 N N . ALA A 1 83 ? -9.251 -8.282 16.663 1.00 93.50 83 ALA A N 1
ATOM 674 C CA . ALA A 1 83 ? -8.622 -7.115 17.287 1.00 93.50 83 ALA A CA 1
ATOM 675 C C . ALA A 1 83 ? -7.092 -7.051 17.101 1.00 93.50 83 ALA A C 1
ATOM 677 O O . ALA A 1 83 ? -6.569 -6.033 16.644 1.00 93.50 83 ALA A O 1
ATOM 678 N N . ASP A 1 84 ? -6.383 -8.140 17.409 1.00 95.56 84 ASP A N 1
ATOM 679 C CA . ASP A 1 84 ? -4.916 -8.174 17.348 1.00 95.56 84 ASP A CA 1
ATOM 680 C C . ASP A 1 84 ? -4.401 -8.095 15.906 1.00 95.56 84 ASP A C 1
ATOM 682 O O . ASP A 1 84 ? -3.479 -7.330 15.616 1.00 95.56 84 ASP A O 1
ATOM 686 N N . ALA A 1 85 ? -5.033 -8.821 14.978 1.00 96.94 85 ALA A N 1
ATOM 687 C CA . ALA A 1 85 ? -4.696 -8.741 13.559 1.00 96.94 85 ALA A CA 1
ATOM 688 C C . ALA A 1 85 ? -4.974 -7.343 12.995 1.00 96.94 85 ALA A C 1
ATOM 690 O O . ALA A 1 85 ? -4.161 -6.810 12.239 1.00 96.94 85 ALA A O 1
ATOM 691 N N . ARG A 1 86 ? -6.073 -6.704 13.414 1.00 96.19 86 ARG A N 1
ATOM 692 C CA . ARG A 1 86 ? -6.403 -5.337 13.013 1.00 96.19 86 ARG A CA 1
ATOM 693 C C . ARG A 1 86 ? -5.328 -4.356 13.451 1.00 96.19 86 ARG A C 1
ATOM 695 O O . ARG A 1 86 ? -4.872 -3.547 12.645 1.00 96.19 86 ARG A O 1
ATOM 702 N N . LEU A 1 87 ? -4.932 -4.413 14.722 1.00 96.81 87 LEU A N 1
ATOM 703 C CA . LEU A 1 87 ? -3.874 -3.552 15.234 1.00 96.81 87 LEU A CA 1
ATOM 704 C C . LEU A 1 87 ? -2.560 -3.800 14.482 1.00 96.81 87 LEU A C 1
ATOM 706 O O . LEU A 1 87 ? -1.898 -2.839 14.098 1.00 96.81 87 LEU A O 1
ATOM 710 N N . ALA A 1 88 ? -2.225 -5.063 14.202 1.00 97.94 88 ALA A N 1
ATOM 711 C CA . ALA A 1 88 ? -1.041 -5.409 13.423 1.00 97.94 88 ALA A CA 1
ATOM 712 C C . ALA A 1 88 ? -1.075 -4.813 12.005 1.00 97.94 88 ALA A C 1
ATOM 714 O O . ALA A 1 88 ? -0.050 -4.331 11.528 1.00 97.94 88 ALA A O 1
ATOM 715 N N . TRP A 1 89 ? -2.234 -4.794 11.335 1.00 98.31 89 TRP A N 1
ATOM 716 C CA . TRP A 1 89 ? -2.373 -4.127 10.036 1.00 98.31 89 TRP A CA 1
ATOM 717 C C . TRP A 1 89 ? -2.143 -2.619 10.122 1.00 98.31 89 TRP A C 1
ATOM 719 O O . TRP A 1 89 ? -1.393 -2.086 9.309 1.00 98.31 89 TRP A O 1
ATOM 729 N N . PHE A 1 90 ? -2.704 -1.937 11.123 1.00 98.19 90 PHE A N 1
ATOM 730 C CA . PHE A 1 90 ? -2.454 -0.503 11.291 1.00 98.19 90 PHE A CA 1
ATOM 731 C C . PHE A 1 90 ? -1.003 -0.191 11.658 1.00 98.19 90 PHE A C 1
ATOM 733 O O . PHE A 1 90 ? -0.467 0.788 11.162 1.00 98.19 90 PHE A O 1
ATOM 740 N N . THR A 1 91 ? -0.333 -1.025 12.456 1.00 98.12 91 THR A N 1
ATOM 741 C CA . THR A 1 91 ? 1.105 -0.846 12.724 1.00 98.12 91 THR A CA 1
ATOM 742 C C . THR A 1 91 ? 1.945 -1.014 11.454 1.00 98.12 91 THR A C 1
ATOM 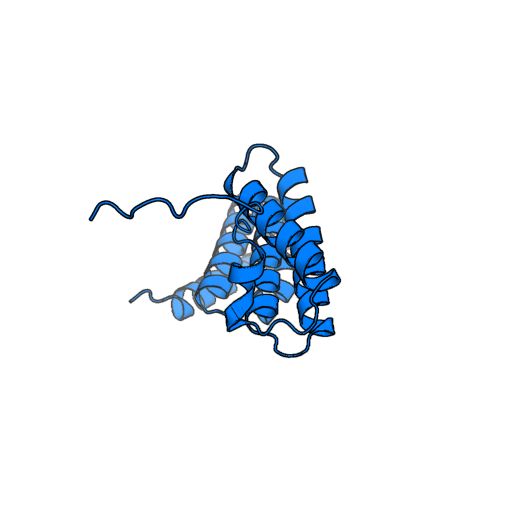744 O O . THR A 1 91 ? 2.824 -0.202 11.204 1.00 98.12 91 THR A O 1
ATOM 747 N N . ARG A 1 92 ? 1.631 -1.991 10.590 1.00 98.62 92 ARG A N 1
ATOM 748 C CA . ARG A 1 92 ? 2.3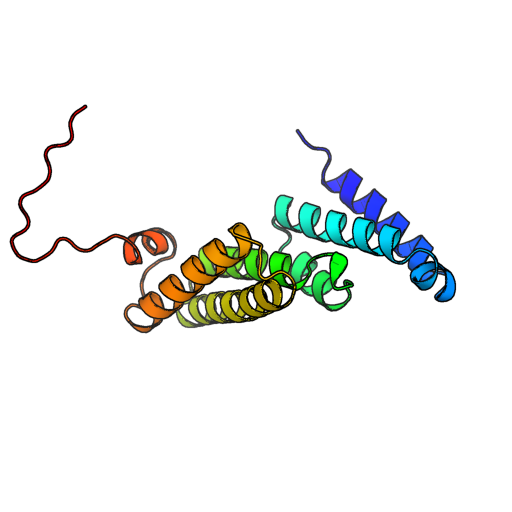05 -2.111 9.283 1.00 98.62 92 ARG A CA 1
ATOM 749 C C . ARG A 1 92 ? 2.041 -0.902 8.385 1.00 98.62 92 ARG A C 1
ATOM 751 O O . ARG A 1 92 ? 2.960 -0.411 7.747 1.00 98.62 92 ARG A O 1
ATOM 758 N N . ALA A 1 93 ? 0.806 -0.399 8.361 1.00 98.75 93 ALA A N 1
ATOM 759 C CA . ALA A 1 93 ? 0.479 0.816 7.620 1.00 98.75 93 ALA A CA 1
ATOM 760 C C . ALA A 1 93 ? 1.269 2.036 8.136 1.00 98.75 93 ALA A C 1
ATOM 762 O O . ALA A 1 93 ? 1.763 2.820 7.334 1.00 98.75 93 ALA A O 1
ATOM 763 N N . GLU A 1 94 ? 1.417 2.173 9.458 1.00 98.50 94 GLU A N 1
ATOM 764 C CA . GLU A 1 94 ? 2.191 3.242 10.108 1.00 98.50 94 GLU A CA 1
ATOM 765 C C . GLU A 1 94 ? 3.659 3.210 9.663 1.00 98.50 94 GLU A C 1
ATOM 767 O O . GLU A 1 94 ? 4.211 4.239 9.273 1.00 98.50 94 GLU A O 1
ATOM 772 N N . ASP A 1 95 ? 4.271 2.024 9.674 1.00 98.56 95 ASP A N 1
ATOM 773 C CA . ASP A 1 95 ? 5.668 1.826 9.284 1.00 98.56 95 ASP A CA 1
ATOM 774 C C . ASP A 1 95 ? 5.918 2.155 7.806 1.00 98.56 95 ASP A C 1
ATOM 776 O O . ASP A 1 95 ? 6.855 2.886 7.485 1.00 98.56 95 ASP A O 1
ATOM 780 N N . GLU A 1 96 ? 5.056 1.681 6.906 1.00 98.62 96 GLU A N 1
ATOM 781 C CA . GLU A 1 96 ? 5.169 1.970 5.473 1.00 98.62 96 GLU A CA 1
ATOM 782 C C . GLU A 1 96 ? 4.963 3.461 5.167 1.00 98.62 96 GLU A C 1
ATOM 784 O O . GLU A 1 96 ? 5.731 4.067 4.421 1.00 98.62 96 GLU A O 1
ATOM 789 N N . LEU A 1 97 ? 3.971 4.103 5.789 1.00 98.69 97 LEU A N 1
ATOM 790 C CA . LEU A 1 97 ? 3.721 5.531 5.574 1.00 98.69 97 LEU A CA 1
ATOM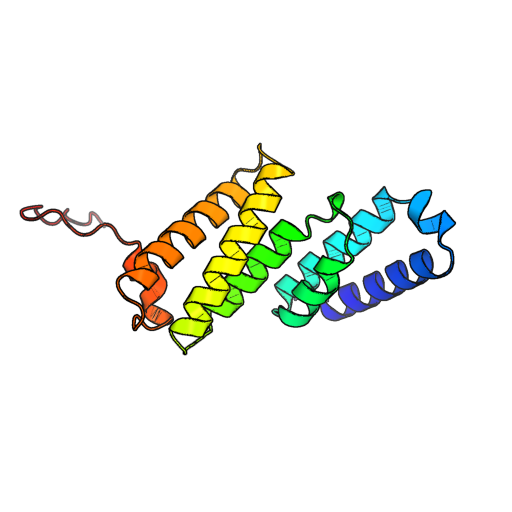 791 C C . LEU A 1 97 ? 4.846 6.404 6.140 1.00 98.69 97 LEU A C 1
ATOM 793 O O . LEU A 1 97 ? 5.162 7.444 5.565 1.00 98.69 97 LEU A O 1
ATOM 797 N N . ARG A 1 98 ? 5.508 5.971 7.219 1.00 98.50 98 ARG A N 1
ATOM 798 C CA . ARG A 1 98 ? 6.723 6.627 7.720 1.00 98.50 98 ARG A CA 1
ATOM 799 C C . ARG A 1 98 ? 7.840 6.600 6.676 1.00 98.50 98 ARG A C 1
ATOM 801 O O . ARG A 1 98 ? 8.420 7.651 6.409 1.00 98.50 98 ARG A O 1
ATOM 808 N N . HIS A 1 99 ? 8.086 5.457 6.035 1.00 98.38 99 HIS A N 1
ATOM 809 C CA . HIS A 1 99 ? 9.052 5.370 4.935 1.00 98.38 99 HIS A CA 1
ATOM 810 C C . HIS A 1 99 ? 8.653 6.237 3.733 1.00 98.38 99 HIS A C 1
ATOM 812 O O . HIS A 1 99 ? 9.496 6.927 3.162 1.00 98.38 99 HIS A O 1
ATOM 818 N N . ALA A 1 100 ? 7.363 6.302 3.399 1.00 98.12 100 ALA A N 1
ATOM 819 C CA . ALA A 1 100 ? 6.875 7.186 2.342 1.00 98.12 100 ALA A CA 1
ATOM 820 C C . ALA A 1 100 ? 7.113 8.683 2.654 1.00 98.12 100 ALA A C 1
ATOM 822 O O . ALA A 1 100 ? 7.497 9.443 1.762 1.00 98.12 100 ALA A O 1
ATOM 823 N N . ILE A 1 101 ? 6.958 9.112 3.916 1.00 98.06 101 ILE A N 1
ATOM 824 C CA . ILE A 1 101 ? 7.294 10.482 4.354 1.00 98.06 101 ILE A CA 1
ATOM 825 C C . ILE A 1 101 ? 8.796 10.739 4.248 1.00 98.06 101 ILE A C 1
ATOM 827 O O . ILE A 1 101 ? 9.193 11.823 3.824 1.00 98.06 101 ILE A O 1
ATOM 831 N N . GLU A 1 102 ? 9.633 9.777 4.640 1.00 97.12 102 GLU A N 1
ATOM 832 C CA . GLU A 1 102 ? 11.093 9.894 4.530 1.00 97.12 102 GLU A CA 1
ATOM 833 C C . GLU A 1 102 ? 11.524 10.089 3.067 1.00 97.12 102 GLU A C 1
ATOM 835 O O . GLU A 1 102 ? 12.371 10.939 2.786 1.00 97.12 102 GLU A O 1
ATOM 840 N N . ALA A 1 103 ? 10.894 9.365 2.135 1.00 95.56 103 ALA A N 1
ATOM 841 C CA . ALA A 1 103 ? 11.148 9.484 0.702 1.00 95.56 103 ALA A CA 1
ATOM 842 C C . ALA A 1 103 ? 10.630 10.804 0.104 1.00 95.56 103 ALA A C 1
ATOM 844 O O . ALA A 1 103 ? 11.319 11.428 -0.706 1.00 95.56 103 ALA A O 1
ATOM 845 N N . THR A 1 104 ? 9.437 11.261 0.514 1.00 94.62 104 THR A N 1
ATOM 846 C CA . THR A 1 104 ? 8.820 12.503 0.010 1.00 94.62 104 THR A CA 1
ATOM 847 C C . THR A 1 104 ? 8.317 13.406 1.150 1.00 94.62 104 THR A C 1
ATOM 849 O O . THR A 1 104 ? 7.111 13.550 1.360 1.00 94.62 104 THR A O 1
ATOM 852 N N . PRO A 1 105 ? 9.209 14.130 1.860 1.00 95.75 105 PRO A N 1
ATOM 853 C CA . PRO A 1 105 ? 8.834 14.889 3.061 1.00 95.75 105 PRO A CA 1
ATOM 854 C C . PRO A 1 105 ? 7.889 16.069 2.822 1.00 95.75 105 PRO A C 1
ATOM 856 O O . PRO A 1 105 ? 7.389 16.658 3.780 1.00 95.75 105 PRO A O 1
ATOM 859 N N . ALA A 1 106 ? 7.680 16.481 1.572 1.00 95.94 106 ALA A N 1
ATOM 860 C CA . ALA A 1 106 ? 6.779 17.573 1.213 1.00 95.94 106 ALA A CA 1
ATOM 861 C C . ALA A 1 106 ? 5.338 17.107 0.943 1.00 95.94 106 ALA A C 1
ATOM 863 O O . ALA A 1 106 ? 4.453 17.958 0.857 1.00 95.94 106 ALA A O 1
ATOM 864 N N . ASP A 1 107 ? 5.095 15.797 0.835 1.00 95.06 107 ASP A N 1
ATOM 865 C CA . ASP A 1 107 ? 3.770 15.258 0.541 1.00 95.06 107 ASP A CA 1
ATOM 866 C C . ASP A 1 107 ? 2.845 15.371 1.763 1.00 95.06 107 ASP A C 1
ATOM 868 O O . ASP A 1 107 ? 3.096 14.805 2.830 1.00 95.06 107 ASP A O 1
ATOM 872 N N . TRP A 1 108 ? 1.784 16.160 1.615 1.00 96.25 108 TRP A N 1
ATOM 873 C CA . TRP A 1 108 ? 0.790 16.370 2.662 1.00 96.25 108 TRP A CA 1
ATOM 874 C C . TRP A 1 108 ? -0.205 15.222 2.776 1.00 96.25 108 TRP A C 1
ATOM 876 O O . TRP A 1 108 ? -0.680 14.976 3.886 1.00 96.25 108 TRP A O 1
ATOM 886 N N . ASP A 1 109 ? -0.483 14.511 1.684 1.00 93.62 109 ASP A N 1
ATOM 887 C CA . ASP A 1 109 ? -1.448 13.413 1.685 1.00 93.62 109 ASP A CA 1
ATOM 888 C C . ASP A 1 109 ? -0.868 12.232 2.471 1.00 93.62 109 ASP A C 1
ATOM 890 O O . ASP A 1 109 ? -1.481 11.767 3.432 1.00 93.62 109 ASP A O 1
ATOM 894 N N . THR A 1 110 ? 0.386 11.858 2.192 1.00 97.00 110 THR A N 1
ATOM 895 C CA . THR A 1 110 ? 1.091 10.825 2.970 1.00 97.00 110 THR A CA 1
ATOM 896 C C . THR A 1 110 ? 1.176 11.185 4.462 1.00 97.00 110 THR A C 1
ATOM 898 O O . THR A 1 110 ? 0.971 10.330 5.325 1.00 97.00 110 THR A O 1
ATOM 901 N N . LYS A 1 111 ? 1.426 12.457 4.810 1.00 98.12 111 LYS A N 1
ATOM 902 C CA . LYS A 1 111 ? 1.439 12.905 6.219 1.00 98.12 111 LYS A CA 1
ATOM 903 C C . LYS A 1 111 ? 0.078 12.783 6.889 1.00 98.12 111 LYS A C 1
ATOM 905 O O . LYS A 1 111 ? 0.008 12.428 8.066 1.00 98.12 111 LYS A O 1
ATOM 910 N N . TYR A 1 112 ? -0.987 13.119 6.167 1.00 97.25 112 TYR A N 1
ATOM 911 C CA . TYR A 1 112 ? -2.345 12.978 6.670 1.00 97.25 112 TYR A CA 1
ATOM 912 C C . TYR A 1 112 ? -2.671 11.508 6.949 1.00 97.25 112 TYR A C 1
ATOM 914 O O . TYR A 1 112 ? -3.131 11.188 8.048 1.00 97.25 112 TYR A O 1
ATOM 922 N N . ASP A 1 113 ? -2.371 10.621 6.000 1.00 97.56 113 ASP A N 1
ATOM 923 C CA . ASP A 1 113 ? -2.611 9.184 6.138 1.00 97.56 113 ASP A CA 1
ATOM 924 C C . ASP A 1 113 ? -1.789 8.582 7.286 1.00 97.56 113 ASP A C 1
ATOM 926 O O . ASP A 1 113 ? -2.315 7.807 8.091 1.00 97.56 113 ASP A O 1
ATOM 930 N N . PHE A 1 114 ? -0.526 8.996 7.435 1.00 98.44 114 PHE A N 1
ATOM 931 C CA . PHE A 1 114 ? 0.328 8.587 8.551 1.00 98.44 114 PHE A CA 1
ATOM 932 C C . PHE A 1 114 ? -0.266 8.989 9.906 1.00 98.44 114 PHE A C 1
ATOM 934 O O . PHE A 1 114 ? -0.379 8.158 10.811 1.00 98.44 114 PHE A O 1
ATOM 941 N N . GLU A 1 115 ? -0.693 10.246 10.057 1.00 97.50 115 GLU A N 1
ATOM 942 C CA . GLU A 1 115 ? -1.303 10.734 11.299 1.00 97.50 115 GLU A CA 1
ATOM 943 C C . GLU A 1 115 ? -2.612 9.991 11.605 1.00 97.50 115 GLU A C 1
ATOM 945 O O . GLU A 1 115 ? -2.876 9.620 12.755 1.00 97.50 115 GLU A O 1
ATOM 950 N N . LEU A 1 116 ? -3.433 9.742 10.580 1.00 96.56 116 LEU A N 1
ATOM 951 C CA . LEU A 1 116 ? -4.676 8.987 10.701 1.00 96.56 116 LEU A CA 1
ATOM 952 C C . LEU A 1 116 ? -4.418 7.577 11.250 1.00 96.56 116 LEU A C 1
ATOM 954 O O . LEU A 1 116 ? -5.035 7.179 12.244 1.00 96.56 116 LEU A O 1
ATOM 958 N N . VAL A 1 117 ? -3.498 6.838 10.629 1.00 97.50 117 VAL A N 1
ATOM 959 C CA . VAL A 1 117 ? -3.137 5.477 11.041 1.00 97.50 117 VAL A CA 1
ATOM 960 C C . VAL A 1 117 ? -2.537 5.466 12.445 1.00 97.50 117 VAL A C 1
ATOM 962 O O . VAL A 1 117 ? -2.963 4.665 13.279 1.00 97.50 117 VAL A O 1
ATOM 965 N N . THR A 1 118 ? -1.622 6.389 12.741 1.00 97.44 118 THR A N 1
ATOM 966 C CA . THR A 1 118 ? -0.958 6.495 14.050 1.00 97.44 118 THR A CA 1
ATOM 967 C C . THR A 1 118 ? -1.976 6.697 15.171 1.00 97.44 118 THR A C 1
ATOM 969 O O . THR A 1 118 ? -1.956 6.003 16.194 1.00 97.44 118 THR A O 1
ATOM 972 N N . ARG A 1 119 ? -2.937 7.612 14.977 1.00 96.19 119 ARG A N 1
ATOM 973 C CA . ARG A 1 119 ? -3.999 7.856 15.964 1.00 96.19 119 ARG A CA 1
ATOM 974 C C . ARG A 1 119 ? -4.929 6.662 16.124 1.00 96.19 119 ARG A C 1
ATOM 976 O O . ARG A 1 119 ? -5.330 6.362 17.249 1.00 96.19 119 ARG A O 1
ATOM 983 N N . LEU A 1 120 ? -5.272 5.979 15.032 1.00 95.50 120 LEU A N 1
ATOM 984 C CA . LEU A 1 120 ? -6.100 4.773 15.092 1.00 95.50 120 LEU A CA 1
ATOM 985 C C . LEU A 1 120 ? -5.395 3.646 15.840 1.00 95.50 120 LEU A C 1
ATOM 987 O O . LEU A 1 120 ? -6.003 3.047 16.725 1.00 95.50 120 LEU A O 1
ATOM 991 N N . ALA A 1 121 ? -4.120 3.390 15.545 1.00 95.62 121 ALA A N 1
ATOM 992 C CA . ALA A 1 121 ? -3.325 2.386 16.242 1.00 95.62 121 ALA A CA 1
ATOM 993 C C . ALA A 1 121 ? -3.227 2.704 17.743 1.00 95.62 121 ALA A C 1
ATOM 995 O O . ALA A 1 121 ? -3.467 1.833 18.580 1.00 95.62 121 ALA A O 1
ATOM 996 N N . ALA A 1 122 ? -2.957 3.963 18.103 1.00 95.69 122 ALA A N 1
ATOM 997 C CA . ALA A 1 122 ? -2.928 4.403 19.497 1.00 95.69 122 ALA A CA 1
ATOM 998 C C . ALA A 1 122 ? -4.280 4.212 20.207 1.00 95.69 122 ALA A C 1
ATOM 1000 O O . ALA A 1 122 ? -4.319 3.711 21.333 1.00 95.69 122 ALA A O 1
ATOM 1001 N N . ALA A 1 123 ? -5.390 4.560 19.554 1.00 93.50 123 ALA A N 1
ATOM 1002 C CA . ALA A 1 123 ? -6.722 4.382 20.120 1.00 93.50 123 ALA A CA 1
ATOM 1003 C C . ALA A 1 123 ? -7.108 2.900 20.258 1.00 93.50 123 ALA A C 1
ATOM 1005 O O . ALA A 1 123 ? -7.679 2.504 21.272 1.00 93.50 123 ALA A O 1
ATOM 1006 N N . LEU A 1 124 ? -6.751 2.058 19.285 1.00 94.25 124 LEU A N 1
ATOM 1007 C CA . LEU A 1 124 ? -6.992 0.615 19.340 1.00 94.25 124 LEU A CA 1
ATOM 1008 C C . LEU A 1 124 ? -6.169 -0.079 20.424 1.00 94.25 124 LEU A C 1
ATOM 1010 O O . LEU A 1 124 ? -6.677 -1.001 21.049 1.00 94.25 124 LEU A O 1
ATOM 1014 N N . ARG A 1 125 ? -4.951 0.385 20.728 1.00 94.81 125 ARG A N 1
ATOM 1015 C CA . ARG A 1 125 ? -4.197 -0.115 21.895 1.00 94.81 125 ARG A CA 1
ATOM 1016 C C . ARG A 1 125 ? -4.954 0.113 23.212 1.00 94.81 125 ARG A C 1
ATOM 1018 O O . ARG A 1 125 ? -4.823 -0.685 24.131 1.00 94.81 125 ARG A O 1
ATOM 1025 N N . GLN A 1 126 ? -5.760 1.174 23.301 1.00 93.94 126 GLN A N 1
ATOM 1026 C CA . GLN A 1 126 ? -6.602 1.460 24.471 1.00 93.94 126 GLN A CA 1
ATOM 1027 C C . GLN A 1 126 ? -7.953 0.731 24.419 1.00 93.94 126 GLN A C 1
ATOM 1029 O O . GLN A 1 126 ? -8.486 0.341 25.455 1.00 93.94 126 GLN A O 1
ATOM 1034 N N . GLN A 1 127 ? -8.521 0.565 23.222 1.00 93.12 127 GLN A N 1
ATOM 1035 C CA . GLN A 1 127 ? -9.843 -0.024 22.992 1.00 93.12 127 GLN A CA 1
ATOM 1036 C C . GLN A 1 127 ? -9.788 -1.104 21.893 1.00 93.12 127 GLN A C 1
ATOM 1038 O O . GLN A 1 127 ? -10.377 -0.926 20.819 1.00 93.12 127 GLN A O 1
ATOM 1043 N N . PRO A 1 128 ? -9.111 -2.244 22.138 1.00 91.31 128 PRO A N 1
ATOM 1044 C CA . PRO A 1 128 ? -8.799 -3.226 21.092 1.00 91.31 128 PRO A CA 1
ATOM 1045 C C . PRO A 1 128 ? -10.042 -3.909 20.515 1.00 91.31 128 PRO A C 1
ATOM 1047 O O . PRO A 1 128 ? -10.083 -4.240 19.334 1.00 91.31 128 PRO A O 1
ATOM 1050 N N . GLN A 1 129 ? -11.096 -4.049 21.321 1.00 91.94 129 GLN A N 1
ATOM 1051 C CA . GLN A 1 129 ? -12.347 -4.708 20.929 1.00 91.94 129 GLN A CA 1
ATOM 1052 C C . GLN A 1 129 ? -13.304 -3.803 20.135 1.00 91.94 129 GLN A C 1
ATOM 1054 O O . GLN A 1 129 ? -14.430 -4.202 19.842 1.00 91.94 129 GLN A O 1
ATOM 1059 N N . THR A 1 130 ? -12.892 -2.579 19.781 1.00 89.75 130 THR A N 1
ATOM 1060 C CA . THR A 1 130 ? -13.721 -1.674 18.971 1.00 89.75 130 THR A CA 1
ATOM 1061 C C . THR A 1 130 ? -13.996 -2.310 17.610 1.00 89.75 130 THR A C 1
ATOM 1063 O O . THR A 1 130 ? -13.039 -2.606 16.904 1.00 89.75 130 THR A O 1
ATOM 1066 N N . PRO A 1 131 ? -15.249 -2.518 17.180 1.00 88.25 131 PRO A N 1
ATOM 1067 C CA . PRO A 1 131 ? -15.519 -3.157 15.896 1.00 88.25 131 PRO A CA 1
ATOM 1068 C C . PRO A 1 131 ? -15.152 -2.240 14.713 1.00 88.25 131 PRO A C 1
ATOM 1070 O O . PRO A 1 131 ? -15.192 -1.012 14.852 1.00 88.25 131 PRO A O 1
ATOM 1073 N N . PRO A 1 132 ? -14.897 -2.789 13.509 1.00 87.38 132 PRO A N 1
ATOM 1074 C CA . PRO A 1 132 ? -14.438 -2.013 12.352 1.00 87.38 132 PRO A CA 1
ATOM 1075 C C . PRO A 1 132 ? -15.339 -0.827 11.990 1.00 87.38 132 PRO A C 1
ATOM 1077 O O . PRO A 1 132 ? -14.884 0.279 11.702 1.00 87.38 132 PRO A O 1
ATOM 1080 N N . ARG A 1 133 ? -16.658 -1.024 12.101 1.00 89.56 133 ARG A N 1
ATOM 1081 C CA . ARG A 1 133 ? -17.673 0.003 11.812 1.00 89.56 133 ARG A CA 1
ATOM 1082 C C . ARG A 1 133 ? -17.607 1.217 12.748 1.00 89.56 133 ARG A C 1
ATOM 1084 O O . ARG A 1 133 ? -18.190 2.254 12.439 1.00 89.56 133 ARG A O 1
ATOM 1091 N N . GLN A 1 134 ? -16.932 1.094 13.890 1.00 90.38 134 GLN A N 1
ATOM 1092 C CA . GLN A 1 134 ? -16.794 2.146 14.896 1.00 90.38 134 GLN A CA 1
ATOM 1093 C C . GLN A 1 134 ? -15.384 2.752 14.942 1.00 90.38 134 GLN A C 1
ATOM 1095 O O . GLN A 1 134 ? -15.176 3.692 15.701 1.00 90.38 134 GLN A O 1
ATOM 1100 N N . LEU A 1 135 ? -14.440 2.306 14.102 1.00 88.50 135 LEU A N 1
ATOM 1101 C CA . LEU A 1 135 ? -13.047 2.782 14.119 1.00 88.50 135 LEU A CA 1
ATOM 1102 C C . LEU A 1 135 ? -12.935 4.306 14.059 1.00 88.50 135 LEU A C 1
ATOM 1104 O O . LEU A 1 135 ? -12.284 4.921 14.896 1.00 88.50 135 LEU A O 1
ATOM 1108 N N . MET A 1 136 ? -13.652 4.942 13.132 1.00 89.50 136 MET A N 1
ATOM 1109 C CA . MET A 1 136 ? -13.609 6.401 12.988 1.00 89.50 136 MET A CA 1
ATOM 1110 C C . MET A 1 136 ? -14.241 7.148 14.170 1.00 89.50 136 MET A C 1
ATOM 1112 O O . MET A 1 136 ? -14.026 8.348 14.322 1.00 89.50 136 MET A O 1
ATOM 1116 N N . GLN A 1 137 ? -15.030 6.474 15.012 1.00 89.25 137 GLN A N 1
ATOM 1117 C CA . GLN A 1 137 ? -15.583 7.077 16.225 1.00 89.25 137 GLN A CA 1
ATOM 1118 C C . GLN A 1 137 ? -14.510 7.259 17.300 1.00 89.25 137 GLN A C 1
ATOM 1120 O O . GLN A 1 137 ? -14.608 8.211 18.070 1.00 89.25 137 GLN A O 1
ATOM 1125 N N . LEU A 1 138 ? -13.462 6.427 17.295 1.00 86.94 138 LEU A N 1
ATOM 1126 C CA . LEU A 1 138 ? -12.328 6.550 18.214 1.00 86.94 138 LEU A CA 1
ATOM 1127 C C . LEU A 1 138 ? -11.579 7.875 18.050 1.00 86.94 138 LEU A C 1
ATOM 1129 O O . LEU A 1 138 ? -11.019 8.394 19.009 1.00 86.94 138 LEU A O 1
ATOM 1133 N N . LEU A 1 139 ? -11.592 8.432 16.838 1.00 87.81 139 LEU A N 1
ATOM 1134 C CA . LEU A 1 139 ? -10.910 9.685 16.518 1.00 87.81 139 LEU A CA 1
ATOM 1135 C C . LEU A 1 139 ? -11.785 10.920 16.738 1.00 87.81 139 LEU A C 1
ATOM 1137 O O . LEU A 1 139 ? -11.314 12.048 16.575 1.00 87.81 139 LEU A O 1
ATOM 1141 N N . ARG A 1 140 ? -13.074 10.738 17.056 1.00 84.81 140 ARG A N 1
ATOM 1142 C CA . ARG A 1 140 ? -13.969 11.872 17.280 1.00 84.81 140 ARG A CA 1
ATOM 1143 C C . ARG A 1 140 ? -13.557 12.586 18.565 1.00 84.81 140 ARG A C 1
ATOM 1145 O O . ARG A 1 140 ? -13.356 11.923 19.583 1.00 84.81 140 ARG A O 1
ATOM 1152 N N . PRO A 1 141 ? -13.483 13.929 18.558 1.00 79.38 141 PRO A N 1
ATOM 1153 C CA . PRO A 1 141 ? -13.235 14.685 19.774 1.00 79.38 141 PRO A CA 1
ATOM 1154 C C . PRO A 1 141 ? -14.283 14.325 20.827 1.00 79.38 141 PRO A C 1
ATOM 1156 O O . PRO A 1 141 ? -15.483 14.489 20.592 1.00 79.38 141 PRO A O 1
ATOM 1159 N N . GLN A 1 142 ? -13.839 13.838 21.984 1.00 69.31 142 GLN A N 1
ATOM 1160 C CA . GLN A 1 142 ? -14.738 13.642 23.113 1.00 69.31 142 GLN A CA 1
ATOM 1161 C C . GLN A 1 142 ? -15.156 15.020 23.645 1.00 69.31 142 GLN A C 1
ATOM 1163 O O . GLN A 1 142 ? -14.297 15.898 23.809 1.00 69.31 142 GLN A O 1
ATOM 1168 N N . PRO A 1 143 ? -16.454 15.261 23.894 1.00 66.12 143 PRO A N 1
ATOM 1169 C CA . PRO A 1 143 ? -16.891 16.514 24.482 1.00 66.12 143 PRO A CA 1
ATOM 1170 C C . PRO A 1 143 ? -16.219 16.683 25.847 1.00 66.12 143 PRO A C 1
ATOM 1172 O O . PRO A 1 143 ? -16.252 15.785 26.688 1.00 66.12 143 PRO A O 1
ATOM 1175 N N . LYS A 1 144 ? -15.593 17.844 26.067 1.00 63.25 144 LYS A N 1
ATOM 1176 C CA . LYS A 1 144 ? -15.017 18.175 27.375 1.00 63.25 144 LYS A CA 1
ATOM 1177 C C . LYS A 1 144 ? -16.123 18.095 28.438 1.00 63.25 144 LYS A C 1
ATOM 1179 O O . LYS A 1 144 ? -17.232 18.567 28.161 1.00 63.25 144 LYS A O 1
ATOM 1184 N N . PRO A 1 145 ? -15.851 17.560 29.643 1.00 55.88 145 PRO A N 1
ATOM 1185 C CA . PRO A 1 145 ? -16.817 17.591 30.736 1.00 55.88 145 PRO A CA 1
ATOM 1186 C C . PRO A 1 145 ? -17.323 19.028 30.947 1.00 55.88 145 PRO A C 1
ATOM 1188 O O . PRO A 1 145 ? -16.528 19.938 31.171 1.00 55.88 145 PRO A O 1
ATOM 1191 N N . GLY A 1 146 ? -18.634 19.246 30.802 1.00 66.12 146 GLY A N 1
ATOM 1192 C CA . GLY A 1 146 ? -19.269 20.568 30.926 1.00 66.12 146 GLY A CA 1
ATOM 1193 C C . GLY A 1 146 ? -19.430 21.382 29.631 1.00 66.12 146 GLY A C 1
ATOM 1194 O O . GLY A 1 146 ? -19.938 22.502 29.684 1.00 66.12 146 GLY A O 1
ATOM 1195 N N . ALA A 1 147 ? -19.051 20.859 28.460 1.00 62.78 147 ALA A N 1
ATOM 1196 C CA . ALA A 1 147 ? -19.288 21.544 27.188 1.00 62.78 147 ALA A CA 1
ATOM 1197 C C . ALA A 1 147 ? -20.787 21.551 26.825 1.00 62.78 147 ALA A C 1
ATOM 1199 O O . ALA A 1 147 ? -21.406 20.499 26.659 1.00 62.78 147 ALA A O 1
ATOM 1200 N N . LYS A 1 148 ? -21.382 22.744 26.678 1.00 60.19 148 LYS A N 1
ATOM 1201 C CA . LYS A 1 148 ? -22.758 22.895 26.175 1.00 60.19 148 LYS A CA 1
ATOM 1202 C C . LYS A 1 148 ? -22.830 22.412 24.716 1.00 60.19 148 LYS A C 1
ATOM 1204 O O . LYS A 1 148 ? -21.935 22.750 23.939 1.00 60.19 148 LYS A O 1
ATOM 1209 N N . PRO A 1 149 ? -23.875 21.665 24.315 1.00 59.88 149 PRO A N 1
ATOM 1210 C CA . PRO A 1 149 ? -24.017 21.212 22.937 1.00 59.88 149 PRO A CA 1
ATOM 1211 C C . PRO A 1 149 ? -24.114 22.418 21.997 1.00 59.88 149 PRO A C 1
ATOM 1213 O O . PRO A 1 149 ? -24.948 23.305 22.186 1.00 59.88 149 PRO A O 1
ATOM 1216 N N . VAL A 1 150 ? -23.245 22.458 20.985 1.00 63.78 150 VAL A N 1
ATOM 1217 C CA . VAL A 1 150 ? -23.288 23.491 19.946 1.00 63.78 150 VAL A CA 1
ATOM 1218 C C . VAL A 1 150 ? -24.540 23.251 19.108 1.00 63.78 150 VAL A C 1
ATOM 1220 O O . VAL A 1 150 ? -24.709 22.185 18.513 1.00 63.78 150 VAL A O 1
ATOM 1223 N N . LYS A 1 151 ? -25.444 24.235 19.098 1.00 53.69 151 LYS A N 1
ATOM 1224 C CA . LYS A 1 151 ? -26.666 24.220 18.286 1.00 53.69 151 LYS A CA 1
ATOM 1225 C C . LYS A 1 151 ? -26.257 24.069 16.817 1.00 53.69 151 LYS A C 1
ATOM 1227 O O . LYS A 1 151 ? -25.562 24.933 16.289 1.00 53.69 151 LYS A O 1
ATOM 1232 N N . ARG A 1 152 ? -26.665 22.975 16.165 1.00 54.31 152 ARG A N 1
ATOM 1233 C CA . ARG A 1 152 ? -26.522 22.834 14.709 1.00 54.31 152 ARG A CA 1
ATOM 1234 C C . ARG A 1 152 ? -27.384 23.911 14.053 1.00 54.31 152 ARG A C 1
ATOM 1236 O O . ARG A 1 152 ? -28.596 23.913 14.253 1.00 54.31 152 ARG A O 1
ATOM 1243 N N . VAL A 1 153 ? -26.754 24.833 13.334 1.00 51.69 153 VAL A N 1
ATOM 1244 C CA . VAL A 1 153 ? -27.454 25.739 12.420 1.00 51.69 153 VAL A CA 1
ATOM 1245 C C . VAL A 1 153 ? -27.639 24.949 11.127 1.00 51.69 153 VAL A C 1
ATOM 1247 O O . VAL A 1 153 ? -26.654 24.443 10.587 1.00 51.69 153 VAL A O 1
ATOM 1250 N N . GLY A 1 154 ? -28.898 24.713 10.760 1.00 52.09 154 GLY A N 1
ATOM 1251 C CA . GLY A 1 154 ? -29.281 24.070 9.502 1.00 52.09 154 GLY A CA 1
ATOM 1252 C C . GLY A 1 154 ? -29.281 25.048 8.342 1.00 52.09 154 GLY A C 1
ATOM 1253 O O . GLY A 1 154 ? -29.293 26.270 8.614 1.00 52.09 154 GLY A O 1
#

Foldseek 3Di:
DDPLVVLLVVLVVVLVVCVVDVVSCVVPVVVNLVSLLSNLVSCVVVLVLVVSLVSLVVHDVSSLSLQSNLSSLQVVLLPDFQLVSSLVSLVSSLVSLVVSCVSPVPDPVSVVSNVLSVQLSVLCVVVSNQGSVCSVVSVDDDDDVPDDDDDDDD

Sequence (154 aa):
DGRFEQALVSYAEAEARFNRYAPVRQIFASDYSHVMANQLWLLYRLARYDELIDKAQAAPEPAAPHFWSGCAFFEKGRAEEQADARLAWFTRAEDELRHAIEATPADWDTKYDFELVTRLAAALRQQPQTPPRQLMQLLRPQPKPGAKPVKRVG

Secondary structure (DSSP, 8-state):
---HHHHHHHHHHHHHHHHT-HHHHHHTHHHHHHHHHHHHHHHHHTT-HHHHHHHHTTS-GGG-HHHHHHHHHHHHHHH--SHHHHHHHHHHHHHHHHHHHHH-TT-HHHHHHHHHHHHHHHHHHH-TT--GGGHHHHTSPPPPTTPPPPPPP-